Protein AF-A0A387A7W9-F1 (afdb_monomer)

Solvent-accessible surface area (backbone atoms only — not comparable to full-atom values): 3434 Å² total; per-residue (Å²): 133,62,66,57,57,54,51,52,50,35,21,65,76,50,74,28,32,31,75,42,52,48,92,44,38,85,70,34,47,68,56,48,50,52,52,37,56,76,59,44,40,43,66,53,71,50,72,47,99,83,52,32,35,41,39,39,50,79,46,74,104

Radius of gyration: 10.67 Å; Cα contacts (8 Å, |Δi|>4): 91; chains: 1; bounding box: 29×20×26 Å

Mean predicted aligned error: 3.12 Å

Sequence (61 aa):
MNKLKKYLDELLEGKGKAIIEKEDVQEVLPRLEAVLEETGCVYSWSENMEGRVLVIIHEVK

Organism: Bacillus thuringiensis (NCBI:txid1428)

Nearest PDB structures (foldseek):
  2lrr-assembly1_A  TM=6.239E-01  e=2.425E-01  Homo sapiens
  1msz-assembly1_A  TM=6.123E-01  e=4.471E-01  Homo sapiens
  4v8m-assembly1_AJ  TM=5.863E-01  e=7.702E-01  Trypanosoma brucei brucei TREU927
  7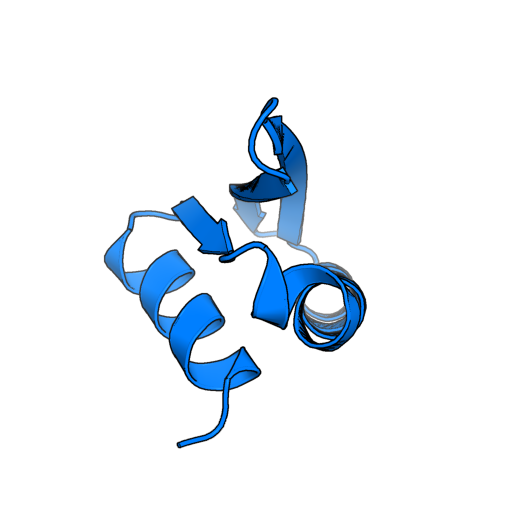old-assembly1_SW  TM=5.788E-01  e=1.864E+00  Thermochaetoides thermop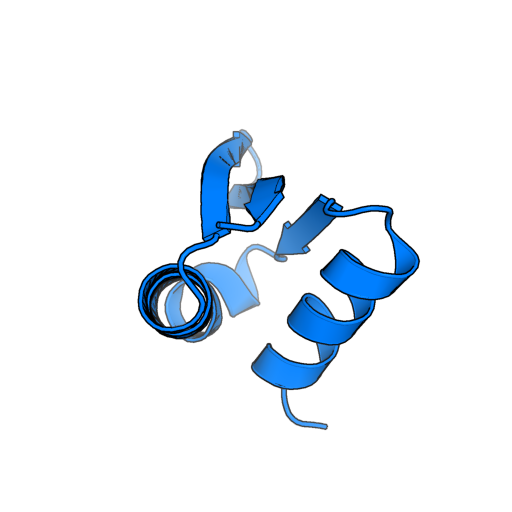hila DSM 1495
  7qep-assembly1_D2  TM=5.672E-01  e=1.864E+00  Encephalitozoon cuniculi GB-M1

Foldseek 3Di:
DDLLVVQVVCCVVVVNKGKAAQVCCVPRVVVNVVVCVVQQWDKDWDADPNNIIMIGTDDGD

pLDDT: mean 92.33, std 6.67, range [58.84, 97.38]

Secondary structure (DSSP, 8-state):
--HHHHHHHHHHHTTSEEEE-HHHHHHHHHHHHHHHHHTTEEEEEEE-TTS-EEEEEEEE-

Structure (mmCIF, N/CA/C/O backbone):
data_AF-A0A387A7W9-F1
#
_entry.id   AF-A0A387A7W9-F1
#
loop_
_atom_site.group_PDB
_atom_site.id
_atom_site.type_symbol
_atom_site.label_atom_id
_atom_site.label_alt_id
_atom_site.label_comp_id
_atom_site.label_asym_id
_atom_site.label_entity_id
_atom_site.label_seq_id
_atom_site.pdbx_PDB_ins_code
_atom_site.Cartn_x
_atom_site.Cartn_y
_atom_site.Cartn_z
_atom_site.occupancy
_atom_site.B_iso_or_equiv
_atom_site.auth_seq_id
_atom_site.auth_comp_id
_atom_site.auth_asym_id
_atom_site.auth_atom_id
_atom_site.pdbx_PDB_model_num
ATOM 1 N N . MET A 1 1 ? 16.335 -0.754 8.102 1.00 58.84 1 MET A N 1
ATOM 2 C CA . MET A 1 1 ? 14.983 -0.148 8.154 1.00 58.84 1 MET A CA 1
ATOM 3 C C . MET A 1 1 ? 13.985 -1.154 7.610 1.00 58.84 1 MET A C 1
ATOM 5 O O . MET A 1 1 ? 14.319 -1.841 6.657 1.00 58.84 1 MET A O 1
ATOM 9 N N . ASN A 1 2 ? 12.814 -1.292 8.231 1.00 88.19 2 ASN A N 1
ATOM 10 C CA . ASN A 1 2 ? 11.760 -2.185 7.741 1.00 88.19 2 ASN A CA 1
ATOM 11 C C . ASN A 1 2 ? 11.020 -1.489 6.583 1.00 88.19 2 ASN A C 1
ATOM 13 O O . ASN A 1 2 ? 10.438 -0.428 6.805 1.00 88.19 2 ASN A O 1
ATOM 17 N N . LYS A 1 3 ? 11.072 -2.056 5.370 1.00 91.81 3 LYS A N 1
ATOM 18 C CA . LYS A 1 3 ? 10.491 -1.462 4.153 1.00 91.81 3 LYS A CA 1
ATOM 19 C C . LYS A 1 3 ? 8.987 -1.224 4.285 1.00 91.81 3 LYS A C 1
ATOM 21 O O . LYS A 1 3 ? 8.519 -0.145 3.960 1.00 91.81 3 LYS A O 1
ATOM 26 N N . LEU A 1 4 ? 8.249 -2.174 4.862 1.00 92.81 4 LEU A N 1
ATOM 27 C CA . LEU A 1 4 ? 6.814 -2.016 5.117 1.00 92.81 4 LEU A CA 1
ATOM 28 C C . LEU A 1 4 ? 6.524 -0.791 5.994 1.00 92.81 4 LEU A C 1
ATOM 30 O O . LEU A 1 4 ? 5.623 -0.017 5.696 1.00 92.81 4 LEU A O 1
ATOM 34 N N . LYS A 1 5 ? 7.324 -0.594 7.051 1.00 93.75 5 LYS A N 1
ATOM 35 C CA . LYS A 1 5 ? 7.165 0.555 7.947 1.00 93.75 5 LYS A CA 1
ATOM 36 C C . LYS A 1 5 ? 7.369 1.875 7.198 1.00 93.75 5 LYS A C 1
ATOM 38 O O . LYS A 1 5 ? 6.557 2.769 7.363 1.00 93.75 5 LYS A O 1
ATOM 43 N N . LYS A 1 6 ? 8.393 1.957 6.339 1.00 94.81 6 LYS A N 1
ATOM 44 C CA . LYS A 1 6 ? 8.647 3.137 5.496 1.00 94.81 6 LYS A CA 1
ATOM 45 C C . LYS A 1 6 ? 7.391 3.529 4.704 1.00 94.81 6 LYS A C 1
ATOM 47 O O . LYS A 1 6 ? 6.963 4.668 4.794 1.00 94.81 6 LYS A O 1
ATOM 52 N N . TYR A 1 7 ? 6.781 2.587 3.984 1.00 94.88 7 TYR A N 1
ATOM 53 C CA . TYR A 1 7 ? 5.622 2.894 3.138 1.00 94.88 7 TYR A CA 1
ATOM 54 C C . TYR A 1 7 ? 4.332 3.152 3.934 1.00 94.88 7 TYR A C 1
ATOM 56 O O . TYR A 1 7 ? 3.492 3.930 3.493 1.00 94.88 7 TYR A O 1
ATOM 64 N N . LEU A 1 8 ? 4.179 2.554 5.121 1.00 92.56 8 LEU A N 1
ATOM 65 C CA . LEU A 1 8 ? 3.105 2.912 6.055 1.00 92.56 8 LEU A CA 1
ATOM 66 C C . LEU A 1 8 ? 3.267 4.343 6.586 1.00 92.56 8 LEU A C 1
ATOM 68 O O . LEU A 1 8 ? 2.289 5.085 6.623 1.00 92.56 8 LEU A O 1
ATOM 72 N N . ASP A 1 9 ? 4.487 4.739 6.957 1.00 93.12 9 ASP A N 1
ATOM 73 C CA . ASP A 1 9 ? 4.787 6.113 7.369 1.00 93.12 9 ASP A CA 1
ATOM 74 C C . ASP A 1 9 ? 4.498 7.089 6.208 1.00 93.12 9 ASP A C 1
ATOM 76 O O . ASP A 1 9 ? 3.803 8.083 6.405 1.00 93.12 9 ASP A O 1
ATOM 80 N N . GLU A 1 10 ? 4.890 6.752 4.971 1.00 93.69 10 GLU A N 1
ATOM 81 C CA . GLU A 1 10 ? 4.555 7.552 3.781 1.00 93.69 10 GLU A CA 1
ATOM 82 C C . GLU A 1 10 ? 3.042 7.680 3.554 1.00 93.69 10 GLU A C 1
ATOM 84 O O . GLU A 1 10 ? 2.576 8.762 3.206 1.00 93.69 10 GLU A O 1
ATOM 89 N N . LEU A 1 11 ? 2.248 6.629 3.791 1.00 92.12 11 LEU A N 1
ATOM 90 C CA . LEU A 1 11 ? 0.785 6.729 3.726 1.00 92.12 11 LEU A CA 1
ATOM 91 C C . LEU A 1 11 ? 0.238 7.702 4.777 1.00 92.12 11 LEU A C 1
ATOM 93 O O . LEU A 1 11 ? -0.679 8.465 4.476 1.00 92.12 11 LEU A O 1
ATOM 97 N N . LEU A 1 12 ? 0.785 7.701 5.992 1.00 87.88 12 LEU A N 1
ATOM 98 C CA . LEU A 1 12 ? 0.349 8.595 7.069 1.00 87.88 12 LEU A CA 1
ATOM 99 C C . LEU A 1 12 ? 0.741 10.053 6.788 1.00 87.88 12 LEU A C 1
ATOM 101 O O . LEU A 1 12 ? -0.097 10.951 6.885 1.00 87.88 12 LEU A O 1
ATOM 105 N N . GLU A 1 13 ? 1.991 10.295 6.394 1.00 90.00 13 GLU A N 1
ATOM 106 C CA . GLU A 1 13 ? 2.511 11.634 6.087 1.00 90.00 13 GLU A CA 1
ATOM 107 C C . GLU A 1 13 ? 1.936 12.188 4.771 1.00 90.00 13 GLU A C 1
ATOM 109 O O . GLU A 1 13 ? 1.618 13.375 4.657 1.00 90.00 13 GLU A O 1
ATOM 114 N N . GLY A 1 14 ? 1.734 11.317 3.782 1.00 83.94 14 GLY A N 1
ATOM 115 C CA . GLY A 1 14 ? 1.260 11.623 2.432 1.00 83.94 14 GLY A CA 1
ATOM 116 C C . GLY A 1 14 ? -0.252 11.800 2.298 1.00 83.94 14 GLY A C 1
ATOM 117 O O . GLY A 1 14 ? -0.760 11.829 1.175 1.00 83.94 14 GLY A O 1
ATOM 118 N N . LYS A 1 15 ? -0.991 11.926 3.411 1.00 86.94 15 LYS A N 1
ATOM 119 C CA . LYS A 1 15 ? -2.467 12.031 3.439 1.00 86.94 15 LYS A CA 1
ATOM 120 C C . LYS A 1 15 ? -3.154 10.848 2.745 1.00 86.94 15 LYS A C 1
ATOM 122 O O . LYS A 1 15 ? -4.034 11.032 1.905 1.00 86.94 15 LYS A O 1
ATOM 127 N N . GLY A 1 16 ? -2.716 9.641 3.081 1.00 90.81 16 GLY A N 1
ATOM 128 C CA . GLY A 1 16 ? -3.230 8.389 2.540 1.00 90.81 16 GLY A CA 1
ATOM 129 C C . GLY A 1 16 ? -2.621 7.996 1.200 1.00 90.81 16 GLY A C 1
ATOM 130 O O . GLY A 1 16 ? -3.230 7.199 0.503 1.00 90.81 16 GLY A O 1
ATOM 131 N N . LYS A 1 17 ? -1.466 8.543 0.796 1.00 94.44 17 LYS A N 1
ATOM 132 C CA . LYS A 1 17 ? -0.829 8.219 -0.492 1.00 94.44 17 LYS A CA 1
ATOM 133 C C . LYS A 1 17 ? 0.622 7.806 -0.316 1.00 94.44 17 LYS A C 1
ATOM 135 O O . LYS A 1 17 ? 1.379 8.530 0.316 1.00 94.44 17 LYS A O 1
ATOM 140 N N . ALA A 1 18 ? 1.012 6.700 -0.940 1.00 96.06 18 ALA A N 1
ATOM 141 C CA . ALA A 1 18 ? 2.400 6.253 -0.991 1.00 96.06 18 ALA A CA 1
ATOM 142 C C . ALA A 1 18 ? 2.735 5.673 -2.364 1.00 96.06 18 ALA A C 1
ATOM 144 O O . ALA A 1 18 ? 1.877 5.091 -3.030 1.00 96.06 18 ALA A O 1
ATOM 145 N N . ILE A 1 19 ? 3.990 5.832 -2.782 1.00 96.19 19 ILE A N 1
ATOM 146 C CA . ILE A 1 19 ? 4.516 5.244 -4.015 1.00 96.19 19 ILE A CA 1
ATOM 147 C C . ILE A 1 19 ? 5.513 4.164 -3.614 1.00 96.19 19 ILE A C 1
ATOM 149 O O . ILE A 1 19 ? 6.555 4.460 -3.040 1.00 96.19 19 ILE A O 1
ATOM 153 N N . ILE A 1 20 ? 5.184 2.913 -3.913 1.00 96.56 20 ILE A N 1
ATOM 154 C CA . ILE A 1 20 ? 6.057 1.765 -3.696 1.00 96.56 20 ILE A CA 1
ATOM 155 C C . ILE A 1 20 ? 6.977 1.625 -4.905 1.00 96.56 20 ILE A C 1
ATOM 157 O O . ILE A 1 20 ? 6.518 1.504 -6.046 1.00 96.56 20 ILE A O 1
ATOM 161 N N . GLU A 1 21 ? 8.281 1.624 -4.648 1.00 96.81 21 GLU A N 1
ATOM 162 C CA . GLU A 1 21 ? 9.290 1.451 -5.687 1.00 96.81 21 GLU A CA 1
ATOM 163 C C . GLU A 1 21 ? 9.269 0.022 -6.242 1.00 96.81 21 GLU A C 1
ATOM 165 O O . GLU A 1 21 ? 9.034 -0.936 -5.507 1.00 96.81 21 GLU A O 1
ATOM 170 N N . LYS A 1 22 ? 9.558 -0.130 -7.541 1.00 96.62 22 LYS A N 1
ATOM 171 C CA . LYS A 1 22 ? 9.476 -1.404 -8.280 1.00 96.62 22 LYS A CA 1
ATOM 172 C C . LYS A 1 22 ? 10.152 -2.575 -7.564 1.00 96.62 22 LYS A C 1
ATOM 174 O O . LYS A 1 22 ? 9.620 -3.680 -7.526 1.00 96.62 22 LYS A O 1
ATOM 179 N N . GLU A 1 23 ? 11.334 -2.328 -7.011 1.00 96.50 23 GLU A N 1
ATOM 180 C CA . GLU A 1 23 ? 12.156 -3.332 -6.323 1.00 96.50 23 GLU A CA 1
ATOM 181 C C . GLU A 1 23 ? 11.505 -3.848 -5.033 1.00 96.50 23 GLU A C 1
ATOM 183 O O . GLU A 1 23 ? 11.799 -4.952 -4.579 1.00 96.50 23 GLU A O 1
ATOM 188 N N . ASP A 1 24 ? 10.598 -3.059 -4.462 1.00 95.75 24 ASP A N 1
ATOM 189 C CA . ASP A 1 24 ? 9.921 -3.345 -3.207 1.00 95.75 24 ASP A CA 1
ATOM 190 C C . ASP A 1 24 ? 8.500 -3.880 -3.407 1.00 95.75 24 ASP A C 1
ATOM 192 O O . ASP A 1 24 ? 7.976 -4.501 -2.487 1.00 95.75 24 ASP A O 1
ATOM 196 N N . VAL A 1 25 ? 7.883 -3.703 -4.584 1.00 94.06 25 VAL A N 1
ATOM 197 C CA . VAL A 1 25 ? 6.480 -4.084 -4.850 1.00 94.06 25 VAL A CA 1
ATOM 198 C C . VAL A 1 25 ? 6.188 -5.527 -4.445 1.00 94.06 25 VAL A C 1
ATOM 200 O O . VAL A 1 25 ? 5.260 -5.768 -3.681 1.00 94.06 25 VAL A O 1
ATOM 203 N N . GLN A 1 26 ? 7.005 -6.483 -4.896 1.00 94.44 26 GLN A N 1
ATOM 204 C CA . GLN A 1 26 ? 6.779 -7.913 -4.641 1.00 94.44 26 GLN A CA 1
ATOM 205 C C . GLN A 1 26 ? 6.847 -8.283 -3.150 1.00 94.44 26 GLN A C 1
ATOM 207 O O . GLN A 1 26 ? 6.187 -9.222 -2.715 1.00 94.44 26 GLN A O 1
ATOM 212 N N . GLU A 1 27 ? 7.642 -7.558 -2.360 1.00 94.69 27 GLU A N 1
ATOM 213 C CA . GLU A 1 27 ? 7.813 -7.822 -0.928 1.00 94.69 27 GLU A CA 1
ATOM 214 C C . GLU A 1 27 ? 6.802 -7.039 -0.079 1.00 94.69 27 GLU A C 1
ATOM 216 O O . GLU A 1 27 ? 6.270 -7.549 0.909 1.00 94.69 27 GLU A O 1
ATOM 221 N N . VAL A 1 28 ? 6.571 -5.776 -0.435 1.00 95.56 28 VAL A N 1
ATOM 222 C CA . VAL A 1 28 ? 5.845 -4.808 0.387 1.00 95.56 28 VAL A CA 1
ATOM 223 C C . VAL A 1 28 ? 4.359 -4.834 0.095 1.00 95.56 28 VAL A C 1
ATOM 225 O O . VAL A 1 28 ? 3.590 -4.833 1.053 1.00 95.56 28 VAL A O 1
ATOM 228 N N . LEU A 1 29 ? 3.949 -4.854 -1.178 1.00 94.62 29 LEU A N 1
ATOM 229 C CA . LEU A 1 29 ? 2.543 -4.682 -1.550 1.00 94.62 29 LEU A CA 1
ATOM 230 C C . LEU A 1 29 ? 1.633 -5.717 -0.864 1.00 94.62 29 LEU A C 1
ATOM 232 O O . LEU A 1 29 ? 0.728 -5.276 -0.163 1.00 94.62 29 LEU A O 1
ATOM 236 N N . PRO A 1 30 ? 1.920 -7.038 -0.885 1.00 95.75 30 PRO A N 1
ATOM 237 C CA . PRO A 1 30 ? 1.038 -8.022 -0.246 1.00 95.75 30 PRO A CA 1
ATOM 238 C C . PRO A 1 30 ? 0.918 -7.831 1.271 1.00 95.75 30 PRO A C 1
ATOM 240 O O . PRO A 1 30 ? -0.116 -8.090 1.878 1.00 95.75 30 PRO A O 1
ATOM 243 N N . ARG A 1 31 ? 2.001 -7.376 1.912 1.00 95.62 31 ARG A N 1
ATOM 244 C CA . ARG A 1 31 ? 2.030 -7.127 3.359 1.00 95.62 31 ARG A CA 1
ATOM 245 C C . ARG A 1 31 ? 1.296 -5.842 3.715 1.00 95.62 31 ARG A C 1
ATOM 247 O O . ARG A 1 31 ? 0.696 -5.760 4.780 1.00 95.62 31 ARG A O 1
ATOM 254 N N . LEU A 1 32 ? 1.387 -4.839 2.848 1.00 94.50 32 LEU A N 1
ATOM 255 C CA . LEU A 1 32 ? 0.687 -3.577 2.999 1.00 94.50 32 LEU A CA 1
ATOM 256 C C . LEU A 1 32 ? -0.817 -3.778 2.823 1.00 94.50 32 LEU A C 1
ATOM 258 O O . LEU A 1 32 ? -1.575 -3.303 3.658 1.00 94.50 32 LEU A O 1
ATOM 262 N N . GLU A 1 33 ? -1.228 -4.531 1.802 1.00 94.62 33 GLU A N 1
ATOM 263 C CA . GLU A 1 33 ? -2.623 -4.918 1.575 1.00 94.62 33 GLU A CA 1
ATOM 264 C C . GLU A 1 33 ? -3.207 -5.616 2.805 1.00 94.62 33 GLU A C 1
ATOM 266 O O . GLU A 1 33 ? -4.218 -5.152 3.324 1.00 94.62 33 GLU A O 1
ATOM 271 N N . ALA A 1 34 ? -2.509 -6.613 3.361 1.00 95.31 34 ALA A N 1
ATOM 272 C CA . ALA A 1 34 ? -2.952 -7.300 4.575 1.00 95.31 34 ALA A CA 1
ATOM 273 C C . ALA A 1 34 ? -3.180 -6.338 5.758 1.00 95.31 34 ALA A C 1
ATOM 275 O O . ALA A 1 34 ? -4.210 -6.407 6.424 1.00 95.31 34 ALA A O 1
ATOM 276 N N . VAL A 1 35 ? -2.262 -5.391 5.991 1.00 93.38 35 VAL A N 1
ATOM 277 C CA . VAL A 1 35 ? -2.413 -4.382 7.058 1.00 93.38 35 VAL A CA 1
ATOM 278 C C . VAL A 1 35 ? -3.594 -3.446 6.781 1.00 93.38 35 VAL A C 1
ATOM 280 O O . VAL A 1 35 ? -4.355 -3.119 7.693 1.00 93.38 35 VAL A O 1
ATOM 283 N N . LEU A 1 36 ? -3.763 -2.992 5.539 1.00 91.88 36 LEU A N 1
ATOM 284 C CA . LEU A 1 36 ? -4.870 -2.112 5.158 1.00 91.88 36 LEU A CA 1
ATOM 285 C C . LEU A 1 36 ? -6.225 -2.826 5.280 1.00 91.88 36 LEU A C 1
ATOM 287 O O . LEU A 1 36 ? -7.190 -2.226 5.748 1.00 91.88 36 LEU A O 1
ATOM 291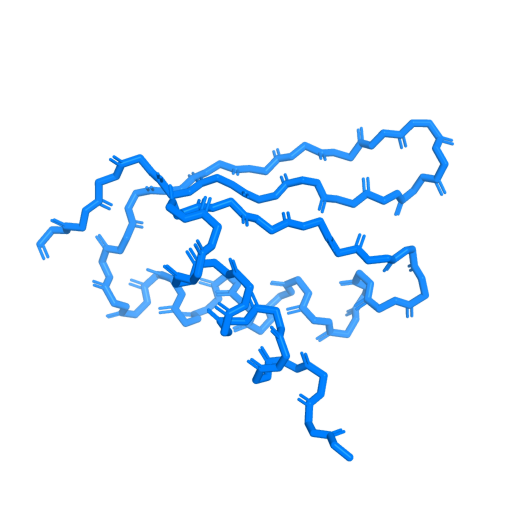 N N . GLU A 1 37 ? -6.291 -4.110 4.936 1.00 92.56 37 GLU A N 1
ATOM 292 C CA . GLU A 1 37 ? -7.482 -4.942 5.119 1.00 92.56 37 GLU A CA 1
ATOM 293 C C . GLU A 1 37 ? -7.796 -5.185 6.602 1.00 92.56 37 GLU A C 1
ATOM 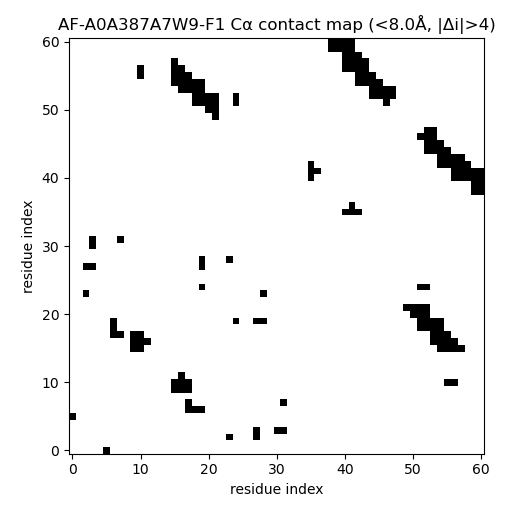295 O O . GLU A 1 37 ? -8.936 -4.980 7.020 1.00 92.56 37 GLU A O 1
ATOM 300 N N . GLU A 1 38 ? -6.801 -5.548 7.422 1.00 93.25 38 GLU A N 1
ATOM 301 C CA . GLU A 1 38 ? -6.976 -5.750 8.872 1.00 93.25 38 GLU A CA 1
ATOM 302 C C . GLU A 1 38 ? -7.436 -4.476 9.592 1.00 93.25 38 GLU A C 1
ATOM 304 O O . GLU A 1 38 ? -8.209 -4.539 10.548 1.00 93.25 38 GLU A O 1
ATOM 309 N N . THR A 1 39 ? -6.984 -3.310 9.128 1.00 89.25 39 THR A N 1
ATOM 310 C CA . THR A 1 39 ? -7.382 -2.003 9.675 1.00 89.25 39 THR A CA 1
ATOM 311 C C . THR A 1 39 ? -8.724 -1.501 9.142 1.00 89.25 39 THR A C 1
ATOM 313 O O . THR A 1 39 ? -9.200 -0.463 9.594 1.00 89.25 39 THR A O 1
ATOM 316 N N . GLY A 1 40 ? -9.348 -2.206 8.193 1.00 90.75 40 GLY A N 1
ATOM 317 C CA . GLY A 1 40 ? -10.612 -1.789 7.586 1.00 90.75 40 GLY A CA 1
ATOM 318 C C . GLY A 1 40 ? -10.488 -0.569 6.668 1.00 90.75 40 GLY A C 1
ATOM 319 O O . GLY A 1 40 ? -11.489 0.099 6.398 1.00 90.75 40 GLY A O 1
ATOM 320 N N . CYS A 1 41 ? -9.285 -0.265 6.180 1.00 91.69 41 CYS A N 1
ATOM 321 C CA . CYS A 1 41 ? -9.073 0.812 5.225 1.00 91.69 41 CYS A CA 1
ATOM 322 C C . CYS A 1 41 ? -9.707 0.462 3.874 1.00 91.69 41 CYS A C 1
ATOM 324 O O . CYS A 1 41 ? -9.510 -0.621 3.325 1.00 91.69 41 CYS A O 1
ATOM 326 N N . VAL A 1 42 ? -10.428 1.415 3.293 1.00 92.88 42 VAL A N 1
ATOM 327 C CA . VAL A 1 42 ? -10.825 1.373 1.886 1.00 92.88 42 VAL A CA 1
ATOM 328 C C . VAL A 1 42 ? -9.682 1.976 1.086 1.00 92.88 42 VAL A C 1
ATOM 330 O O . VAL A 1 42 ? -9.383 3.161 1.229 1.00 92.88 42 VAL A O 1
ATOM 333 N N . TYR A 1 43 ? -9.034 1.177 0.2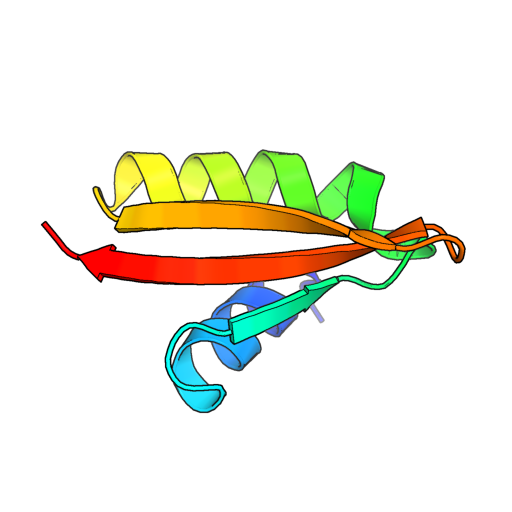46 1.00 94.62 43 TYR A N 1
ATOM 334 C CA . TYR A 1 43 ? -7.880 1.610 -0.537 1.00 94.62 43 TYR A CA 1
ATOM 335 C C . TYR A 1 43 ? -7.969 1.146 -1.990 1.00 94.62 43 TYR A C 1
ATOM 337 O O . TYR A 1 43 ? -8.764 0.282 -2.355 1.00 94.62 43 TYR A O 1
ATOM 345 N N . SER A 1 44 ? -7.142 1.749 -2.833 1.00 95.19 44 SER A N 1
ATOM 346 C CA . SER A 1 44 ? -6.913 1.330 -4.212 1.00 95.19 44 SER A CA 1
ATOM 347 C C . SER A 1 44 ? -5.441 1.477 -4.548 1.00 95.19 44 SER A C 1
ATOM 349 O O . SER A 1 44 ? -4.782 2.376 -4.019 1.00 95.19 44 SER A O 1
ATOM 351 N N . TRP A 1 45 ? -4.948 0.681 -5.489 1.00 96.06 45 TRP A N 1
ATOM 352 C CA . TRP A 1 45 ? -3.610 0.867 -6.026 1.00 96.06 45 TRP A CA 1
ATOM 353 C C . TRP A 1 45 ? -3.572 0.751 -7.548 1.00 96.06 45 TRP A C 1
ATOM 355 O O . TRP A 1 45 ? -4.463 0.178 -8.173 1.00 96.06 45 TRP A O 1
ATOM 365 N N . SER A 1 46 ? -2.540 1.340 -8.147 1.00 96.44 46 SER A N 1
ATOM 366 C CA . SER A 1 46 ? -2.284 1.280 -9.587 1.00 96.44 46 SER A CA 1
ATOM 367 C C . SER A 1 46 ? -0.788 1.203 -9.863 1.00 96.44 46 SER A C 1
ATOM 369 O O . SER A 1 46 ? -0.022 1.982 -9.290 1.00 96.44 46 SER A O 1
ATOM 371 N N . GLU A 1 47 ? -0.383 0.320 -10.770 1.00 96.94 47 GLU A N 1
ATOM 372 C CA . GLU A 1 47 ? 0.999 0.218 -11.244 1.00 96.94 47 GLU A CA 1
ATOM 373 C C . GLU A 1 47 ? 1.222 1.112 -12.475 1.00 96.94 47 GLU A C 1
ATOM 375 O O . GLU A 1 47 ? 0.382 1.174 -13.376 1.00 96.94 47 GLU A O 1
ATOM 380 N N . ASN A 1 48 ? 2.346 1.829 -12.517 1.00 95.56 48 ASN A N 1
ATOM 381 C CA . ASN A 1 48 ? 2.752 2.611 -13.684 1.00 95.56 48 ASN A CA 1
ATOM 382 C C . ASN A 1 48 ? 3.646 1.798 -14.644 1.00 95.56 48 ASN A C 1
ATOM 384 O O . ASN A 1 48 ? 4.081 0.694 -14.338 1.00 95.56 48 ASN A O 1
ATOM 388 N N . MET A 1 49 ? 3.988 2.369 -15.805 1.00 95.19 49 MET A N 1
ATOM 389 C CA . MET A 1 49 ? 4.824 1.693 -16.817 1.00 95.19 49 MET A CA 1
ATOM 390 C C . MET A 1 49 ? 6.248 1.350 -16.342 1.00 95.19 49 MET A C 1
ATOM 392 O O . MET A 1 49 ? 6.926 0.539 -16.969 1.00 95.19 49 MET A O 1
ATOM 396 N N . GLU A 1 50 ? 6.714 1.958 -15.251 1.00 93.94 50 GLU A N 1
ATOM 397 C CA . GLU A 1 50 ? 8.025 1.682 -14.658 1.00 93.94 50 GLU A CA 1
ATOM 398 C C . GLU A 1 50 ? 7.966 0.564 -13.604 1.00 93.94 50 GLU A C 1
ATOM 400 O O . GLU A 1 50 ? 9.004 0.173 -13.072 1.00 93.94 50 GLU A O 1
ATOM 405 N N . GLY A 1 51 ? 6.776 0.024 -13.316 1.00 94.12 51 GLY A N 1
ATOM 406 C CA . GLY A 1 51 ? 6.555 -1.001 -12.296 1.00 94.12 51 GLY A CA 1
ATOM 407 C C . GLY A 1 51 ? 6.492 -0.449 -10.872 1.00 94.12 51 GLY A C 1
ATOM 408 O O . GLY A 1 51 ? 6.671 -1.205 -9.925 1.00 94.12 51 GLY A O 1
ATOM 409 N N . ARG A 1 52 ? 6.293 0.865 -10.698 1.00 97.00 52 ARG A N 1
ATOM 410 C CA . ARG A 1 52 ? 6.041 1.480 -9.385 1.00 97.00 52 ARG A CA 1
ATOM 411 C C . ARG A 1 52 ? 4.549 1.466 -9.094 1.00 97.00 52 ARG A C 1
ATOM 413 O O . ARG A 1 52 ? 3.747 1.705 -9.998 1.00 97.00 52 ARG A O 1
ATOM 420 N N . VAL A 1 53 ? 4.182 1.25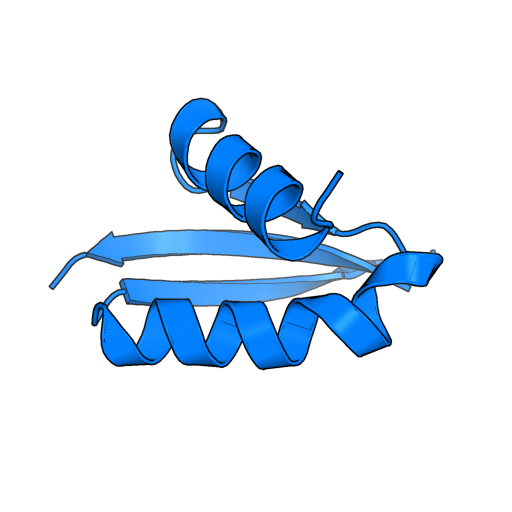0 -7.835 1.00 97.38 53 VAL A N 1
ATOM 421 C CA . VAL A 1 53 ? 2.780 1.136 -7.416 1.00 97.38 53 VAL A CA 1
ATOM 422 C C . VAL A 1 53 ? 2.383 2.337 -6.571 1.00 97.38 53 VAL A C 1
ATOM 424 O O . VAL A 1 53 ? 2.941 2.569 -5.505 1.00 97.38 53 VAL A O 1
ATOM 427 N N . LEU A 1 54 ? 1.393 3.096 -7.034 1.00 96.56 54 LEU A N 1
ATOM 428 C CA . LEU A 1 54 ? 0.741 4.130 -6.237 1.00 96.56 54 LEU A CA 1
ATOM 429 C C . LEU A 1 54 ? -0.372 3.486 -5.4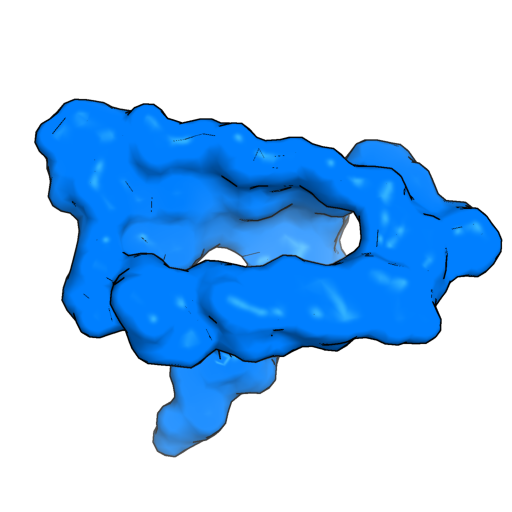14 1.00 96.56 54 LEU A C 1
ATOM 431 O O . LEU A 1 54 ? -1.277 2.892 -5.991 1.00 96.56 54 LEU A O 1
ATOM 435 N N . VAL A 1 55 ? -0.330 3.654 -4.096 1.00 96.31 55 VAL A N 1
ATOM 436 C CA . VAL A 1 55 ? -1.378 3.234 -3.158 1.00 96.31 55 VAL A CA 1
ATOM 437 C C . VAL A 1 55 ? -2.084 4.473 -2.619 1.00 96.31 55 VAL A C 1
ATOM 439 O O . VAL A 1 55 ? -1.428 5.448 -2.249 1.00 96.31 55 VAL A O 1
ATOM 442 N N . ILE A 1 56 ? -3.417 4.440 -2.587 1.00 95.75 56 ILE A N 1
ATOM 443 C CA . ILE A 1 56 ? -4.271 5.515 -2.075 1.00 95.75 56 ILE A CA 1
ATOM 444 C C . ILE A 1 56 ? -5.296 4.925 -1.102 1.00 95.75 56 ILE A C 1
ATOM 446 O O . ILE A 1 56 ? -6.073 4.057 -1.492 1.00 95.75 56 ILE A O 1
ATOM 450 N N . ILE A 1 57 ? -5.328 5.428 0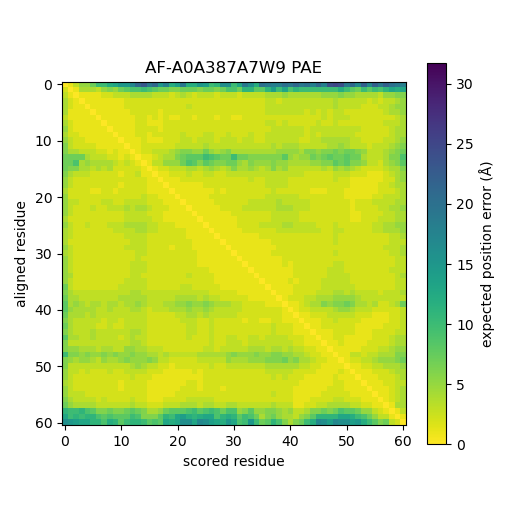.131 1.00 94.44 57 ILE A N 1
ATOM 451 C CA . ILE A 1 57 ? -6.388 5.194 1.117 1.00 94.44 57 ILE A CA 1
ATOM 452 C C . ILE A 1 57 ? -7.470 6.255 0.904 1.00 94.44 57 ILE A C 1
ATOM 454 O O . ILE A 1 57 ? -7.185 7.453 0.922 1.00 94.44 57 ILE A O 1
ATOM 458 N N . HIS A 1 58 ? -8.706 5.811 0.703 1.00 89.81 58 HIS A N 1
ATOM 459 C CA . HIS A 1 58 ? -9.877 6.671 0.520 1.00 89.81 58 HIS A CA 1
ATOM 460 C C . HIS A 1 58 ? -10.573 6.953 1.845 1.00 89.81 58 HIS A C 1
ATOM 462 O O . HIS A 1 58 ? -10.903 8.099 2.136 1.00 89.81 58 HIS A O 1
ATOM 468 N N . GLU A 1 59 ? -10.782 5.911 2.648 1.00 84.62 59 GLU A N 1
ATOM 469 C CA . GLU A 1 59 ? -11.536 5.973 3.901 1.00 84.62 59 GLU A CA 1
ATOM 470 C C . GLU A 1 59 ? -10.963 4.971 4.909 1.00 84.62 59 GLU A C 1
ATOM 472 O O . GLU A 1 59 ? -10.422 3.932 4.528 1.00 84.62 59 GLU A O 1
ATOM 477 N N . VAL A 1 60 ? -11.108 5.269 6.198 1.00 76.81 60 VAL A N 1
ATOM 478 C CA . VAL A 1 60 ? -10.830 4.331 7.295 1.00 76.81 60 VAL A CA 1
ATOM 479 C C . VAL A 1 60 ? -12.174 4.023 7.943 1.00 76.81 60 VAL A C 1
ATOM 481 O O . VAL A 1 60 ? -12.876 4.961 8.328 1.00 76.81 60 VAL A O 1
ATOM 484 N N . LYS A 1 61 ? -12.563 2.745 7.977 1.00 65.25 61 LYS A N 1
ATOM 485 C CA . LYS A 1 61 ? -13.815 2.317 8.616 1.00 65.25 61 LYS A CA 1
ATOM 486 C C . LYS A 1 61 ? -13.744 2.356 10.137 1.00 6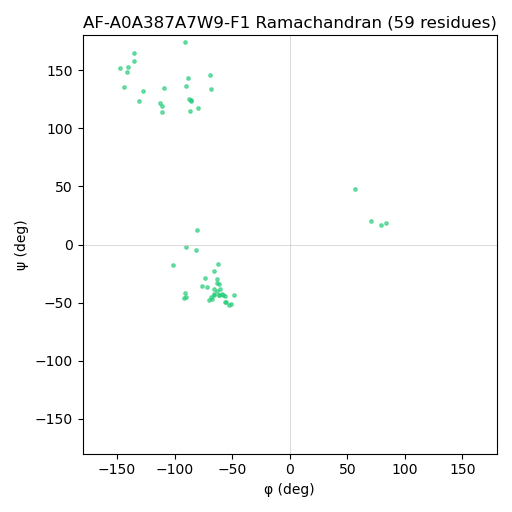5.25 61 LYS A C 1
ATOM 488 O O . LYS A 1 61 ? -12.643 2.155 10.691 1.00 65.25 61 LYS A O 1
#